Protein AF-A0A1Y2TAV4-F1 (afdb_monomer_lite)

Secondary structure (DSSP, 8-state):
--EEEEEETTEEEEE---HHHHHHHHHHHHHS---STHHHHHHHHHHHHHHHHTTGGGSHHHHHH-

Foldseek 3Di:
DFDWDDPDPPDIDTDDDDLVRVVVVLVVCVVVPDPDPCSVVSVVVVVLSVLVVVVVCVDPVSVVVD

pLDDT: mean 97.4, std 1.84, range [85.56, 98.62]

Radius of gyration: 14.13 Å; chains: 1; bounding box: 37×24×34 Å

Structure (mmCIF, N/CA/C/O backbone):
data_AF-A0A1Y2TAV4-F1
#
_entry.id   AF-A0A1Y2TAV4-F1
#
loop_
_atom_site.group_PDB
_atom_site.id
_atom_site.type_symbol
_atom_site.label_atom_id
_atom_site.label_alt_id
_atom_site.label_comp_id
_atom_site.label_asym_id
_atom_site.label_entity_id
_atom_site.label_seq_id
_atom_site.pdbx_PDB_ins_code
_atom_site.Cartn_x
_atom_site.Cartn_y
_atom_site.Cartn_z
_atom_site.occupancy
_atom_site.B_iso_or_equiv
_atom_site.auth_seq_id
_atom_site.auth_comp_id
_atom_site.auth_asym_id
_atom_site.auth_atom_id
_atom_site.pdbx_PDB_model_num
ATOM 1 N N . VAL A 1 1 ? 3.556 12.580 -5.218 1.00 85.56 1 VAL A N 1
ATOM 2 C CA . VAL A 1 1 ? 3.155 11.180 -4.985 1.00 85.56 1 VAL A CA 1
ATOM 3 C C . VAL A 1 1 ? 4.425 10.371 -4.812 1.00 85.56 1 VAL A C 1
ATOM 5 O O . VAL A 1 1 ? 5.209 10.313 -5.750 1.00 85.56 1 VAL A O 1
ATOM 8 N N . GLY A 1 2 ? 4.662 9.829 -3.618 1.00 94.56 2 GLY A N 1
ATOM 9 C CA . GLY A 1 2 ? 5.855 9.022 -3.331 1.00 94.56 2 GLY A CA 1
ATOM 10 C C . GLY A 1 2 ? 7.157 9.805 -3.138 1.00 94.56 2 GLY A C 1
ATOM 11 O O . GLY A 1 2 ? 7.223 11.020 -3.337 1.00 94.56 2 GLY A O 1
ATOM 12 N N . LYS A 1 3 ? 8.193 9.085 -2.702 1.00 96.19 3 LYS A N 1
ATOM 13 C CA . LYS A 1 3 ? 9.558 9.579 -2.468 1.00 96.19 3 LYS A CA 1
ATOM 14 C C . LYS A 1 3 ? 10.568 8.572 -3.018 1.00 96.19 3 LYS A C 1
ATOM 16 O O . LYS A 1 3 ? 10.305 7.372 -3.007 1.00 96.19 3 LYS A O 1
ATOM 21 N N . ILE A 1 4 ? 11.712 9.068 -3.485 1.00 97.25 4 ILE A N 1
ATOM 22 C CA . ILE A 1 4 ? 12.818 8.234 -3.965 1.00 97.25 4 ILE A CA 1
ATOM 23 C C . ILE A 1 4 ? 13.853 8.105 -2.853 1.00 97.25 4 ILE A C 1
ATOM 25 O O . ILE A 1 4 ? 14.260 9.104 -2.259 1.00 97.25 4 ILE A O 1
ATOM 29 N N . TYR A 1 5 ? 14.289 6.878 -2.601 1.00 96.38 5 TYR A N 1
ATOM 30 C CA . TYR A 1 5 ? 15.284 6.549 -1.591 1.00 96.38 5 TYR A CA 1
ATOM 31 C C . TYR A 1 5 ? 16.460 5.822 -2.230 1.00 96.38 5 TYR A C 1
ATOM 33 O O . TYR A 1 5 ? 16.274 4.978 -3.105 1.00 96.38 5 TYR A O 1
ATOM 41 N N . LYS A 1 6 ? 17.676 6.124 -1.770 1.00 96.69 6 LYS A N 1
ATOM 42 C CA . LYS A 1 6 ? 18.849 5.303 -2.073 1.00 96.69 6 LYS A CA 1
ATOM 43 C C . LYS A 1 6 ? 18.845 4.099 -1.132 1.00 96.69 6 LYS A C 1
ATOM 45 O O . LYS A 1 6 ? 19.039 4.267 0.067 1.00 96.69 6 LYS A O 1
ATOM 50 N N . SER A 1 7 ? 18.595 2.914 -1.680 1.00 94.19 7 SER A N 1
ATOM 51 C CA . SER A 1 7 ? 18.484 1.660 -0.921 1.00 94.19 7 SER A CA 1
ATOM 52 C C . SER A 1 7 ? 19.834 0.948 -0.820 1.00 94.19 7 SER A C 1
ATOM 54 O O . SER A 1 7 ? 20.234 0.490 0.248 1.00 94.19 7 SER A O 1
ATOM 56 N N . ARG A 1 8 ? 20.590 0.911 -1.927 1.00 94.62 8 ARG A N 1
ATOM 57 C CA . ARG A 1 8 ? 21.945 0.330 -2.017 1.00 94.62 8 ARG A CA 1
ATOM 58 C C . ARG A 1 8 ? 22.844 1.239 -2.873 1.00 94.62 8 ARG A C 1
ATOM 60 O O . ARG A 1 8 ? 22.319 2.195 -3.447 1.00 94.62 8 ARG A O 1
ATOM 67 N N . PRO A 1 9 ? 24.170 0.999 -2.976 1.00 95.00 9 PRO A N 1
ATOM 68 C CA . PRO A 1 9 ? 25.093 1.883 -3.699 1.00 95.00 9 PRO A CA 1
ATOM 69 C C . PRO A 1 9 ? 24.606 2.302 -5.092 1.00 95.00 9 PRO A C 1
ATOM 71 O O . PRO A 1 9 ? 24.670 3.494 -5.397 1.00 95.00 9 PRO A O 1
ATOM 74 N N . ASP A 1 10 ? 23.993 1.363 -5.819 1.00 96.25 10 ASP A N 1
ATOM 75 C CA . ASP A 1 10 ? 23.501 1.546 -7.190 1.00 96.25 10 ASP A CA 1
ATOM 76 C C . ASP A 1 10 ? 21.995 1.252 -7.344 1.00 96.25 10 ASP A C 1
ATOM 78 O O . ASP A 1 10 ? 21.508 1.045 -8.452 1.00 96.25 10 ASP A O 1
ATOM 82 N N . ILE A 1 11 ? 21.238 1.209 -6.237 1.00 96.94 11 ILE A N 1
ATOM 83 C CA . ILE A 1 11 ? 19.793 0.923 -6.260 1.00 96.94 11 ILE A CA 1
ATOM 84 C C . ILE A 1 11 ? 19.022 2.074 -5.631 1.00 96.94 11 ILE A C 1
ATOM 86 O O . ILE A 1 11 ? 19.235 2.425 -4.465 1.00 96.94 11 ILE A O 1
ATOM 90 N N . TYR A 1 12 ? 18.068 2.592 -6.397 1.00 97.31 12 TYR A N 1
ATOM 91 C CA . TYR A 1 12 ? 17.088 3.568 -5.948 1.00 97.31 12 TYR A CA 1
ATOM 92 C C . TYR A 1 12 ? 15.693 2.954 -5.971 1.00 97.31 12 TYR A C 1
ATOM 94 O O . TYR A 1 12 ? 15.340 2.218 -6.889 1.00 97.31 12 TYR A O 1
ATOM 102 N N . GLU A 1 13 ? 14.898 3.278 -4.961 1.00 97.44 13 GLU A N 1
ATOM 103 C CA . GLU A 1 13 ? 13.532 2.794 -4.810 1.00 97.44 13 GLU A CA 1
ATOM 104 C C . GLU A 1 13 ? 12.565 3.971 -4.799 1.00 97.44 13 GLU A C 1
ATOM 106 O O . GLU A 1 13 ? 12.744 4.923 -4.037 1.00 97.44 13 GLU A O 1
ATOM 111 N N . LEU A 1 14 ? 11.515 3.889 -5.615 1.00 97.38 14 LEU A N 1
ATOM 112 C CA . LEU A 1 14 ? 10.342 4.740 -5.473 1.00 97.38 14 LEU A CA 1
ATOM 113 C C . LEU A 1 14 ? 9.398 4.085 -4.467 1.00 97.38 14 LEU A C 1
ATOM 115 O O . LEU A 1 14 ? 8.867 3.008 -4.725 1.00 97.38 14 LEU A O 1
ATOM 119 N N . GLN A 1 15 ? 9.161 4.752 -3.342 1.00 97.06 15 GLN A N 1
ATOM 120 C CA . GLN A 1 15 ? 8.238 4.273 -2.320 1.00 97.06 15 GLN A CA 1
ATOM 121 C C . GLN A 1 15 ? 7.043 5.217 -2.187 1.00 97.06 15 GLN A C 1
ATOM 123 O O . GLN A 1 15 ? 7.193 6.436 -2.056 1.00 97.06 15 GLN A O 1
ATOM 128 N N . VAL A 1 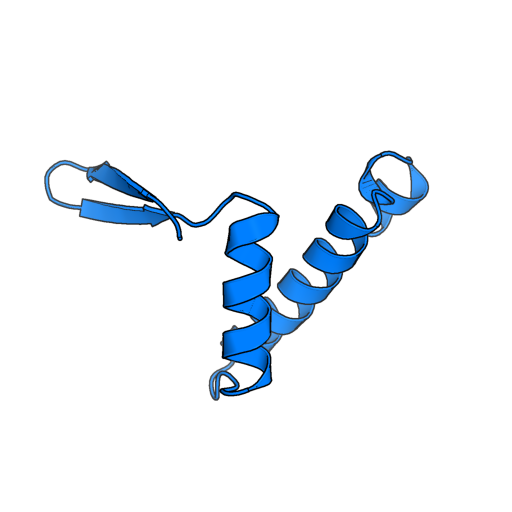16 ? 5.842 4.639 -2.192 1.00 97.75 16 VAL A N 1
ATOM 129 C CA . VAL A 1 16 ? 4.571 5.334 -1.960 1.00 97.75 16 VAL A CA 1
ATOM 130 C C . VAL A 1 16 ? 3.925 4.727 -0.719 1.00 97.75 16 VAL A C 1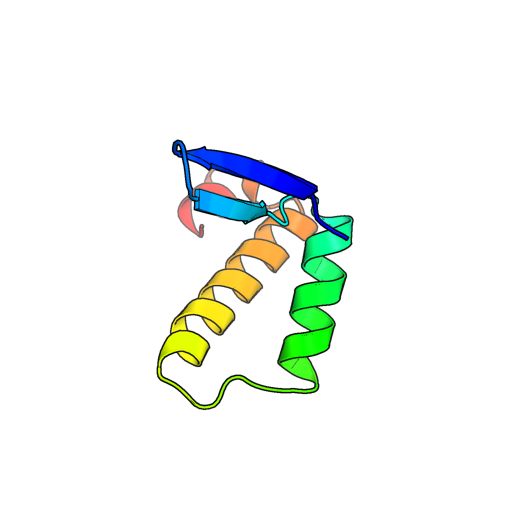
ATOM 132 O O . VAL A 1 16 ? 3.455 3.597 -0.761 1.00 97.75 16 VAL A O 1
ATOM 135 N N . SER A 1 17 ? 3.925 5.464 0.391 1.00 95.81 17 SER A N 1
ATOM 136 C CA . SER A 1 17 ? 3.466 4.949 1.692 1.00 95.81 17 SER A CA 1
ATOM 137 C C . SER A 1 17 ? 2.386 5.797 2.364 1.00 95.81 17 SER A C 1
ATOM 139 O O . SER A 1 17 ? 1.743 5.337 3.304 1.00 95.81 17 SER A O 1
ATOM 141 N N . SER A 1 18 ? 2.152 7.033 1.907 1.00 97.12 18 SER A N 1
ATOM 142 C CA . SER A 1 18 ? 1.098 7.866 2.490 1.00 97.12 18 SER A CA 1
ATOM 143 C C . SER A 1 18 ? -0.279 7.402 2.009 1.00 97.12 18 SER A C 1
ATOM 145 O O . SER A 1 18 ? -0.469 7.147 0.822 1.00 97.12 18 SER A O 1
ATOM 147 N N . ILE A 1 19 ? -1.265 7.347 2.910 1.00 96.81 19 ILE A N 1
ATOM 148 C CA . ILE A 1 19 ? -2.644 6.933 2.576 1.00 96.81 19 ILE A CA 1
ATOM 149 C C . ILE A 1 19 ? -3.236 7.787 1.448 1.00 96.81 19 ILE A C 1
ATOM 151 O O . ILE A 1 19 ? -3.934 7.276 0.573 1.00 96.81 19 ILE A O 1
ATOM 155 N N . LYS A 1 20 ? -2.910 9.085 1.431 1.00 96.69 20 LYS A N 1
ATOM 156 C CA . LYS A 1 20 ? -3.337 10.009 0.377 1.00 96.69 20 LYS A CA 1
ATOM 157 C C . LYS A 1 20 ? -2.743 9.640 -0.983 1.00 96.69 20 LYS A C 1
ATOM 159 O O . LYS A 1 20 ? -3.465 9.644 -1.971 1.00 96.69 20 LYS A O 1
ATOM 164 N N . ASP A 1 21 ? -1.448 9.343 -1.039 1.00 97.88 21 ASP A N 1
ATOM 165 C CA . ASP A 1 21 ? -0.790 9.004 -2.300 1.00 97.88 21 ASP A CA 1
ATOM 166 C C . ASP A 1 21 ? -1.172 7.598 -2.782 1.00 97.88 21 ASP A C 1
ATOM 168 O O . ASP A 1 21 ? -1.372 7.406 -3.977 1.00 97.88 21 ASP A O 1
ATOM 172 N N . ILE A 1 22 ? -1.327 6.629 -1.871 1.00 98.25 22 ILE A N 1
ATOM 173 C CA . ILE A 1 22 ? -1.771 5.265 -2.202 1.00 98.25 22 ILE A CA 1
ATOM 174 C C . ILE A 1 22 ? -3.155 5.288 -2.861 1.00 98.25 22 ILE A C 1
ATOM 176 O O . ILE A 1 22 ? -3.380 4.536 -3.807 1.00 98.25 22 ILE A O 1
ATOM 180 N N . LYS A 1 23 ? -4.051 6.188 -2.431 1.00 98.12 23 LYS A N 1
ATOM 181 C CA . LYS A 1 23 ? -5.358 6.385 -3.074 1.00 98.12 23 LYS A CA 1
ATOM 182 C C . LYS A 1 23 ? -5.229 6.611 -4.584 1.00 98.12 23 LYS A C 1
ATOM 184 O O . LYS A 1 23 ? -5.915 5.955 -5.357 1.00 98.12 23 LYS A O 1
ATOM 189 N N . LEU A 1 24 ? -4.304 7.483 -4.992 1.00 98.06 24 LEU A N 1
ATOM 190 C CA . LEU A 1 24 ? -4.061 7.800 -6.403 1.00 98.06 24 LEU A CA 1
ATOM 191 C C . LEU A 1 24 ? -3.530 6.582 -7.175 1.00 98.06 24 LEU A C 1
ATOM 193 O O . LEU A 1 24 ? -3.876 6.385 -8.335 1.00 98.06 24 LEU A O 1
ATOM 197 N N . ILE A 1 25 ? -2.707 5.746 -6.530 1.00 97.94 25 ILE A N 1
ATOM 198 C CA . ILE A 1 25 ? -2.204 4.496 -7.121 1.00 97.94 25 ILE A CA 1
ATOM 199 C C . ILE A 1 25 ? -3.340 3.483 -7.316 1.00 97.94 25 ILE A C 1
ATOM 201 O O . ILE A 1 25 ? -3.395 2.815 -8.347 1.00 97.94 25 ILE A O 1
ATOM 205 N N . ILE A 1 26 ? -4.258 3.381 -6.351 1.00 98.38 26 ILE A N 1
ATOM 206 C CA . ILE A 1 26 ? -5.429 2.503 -6.452 1.00 98.38 26 ILE A CA 1
ATOM 207 C C . ILE A 1 26 ? -6.349 2.956 -7.581 1.00 98.38 26 ILE A C 1
ATOM 209 O O . ILE A 1 26 ? -6.687 2.125 -8.417 1.00 98.38 26 ILE A O 1
ATOM 213 N N . GLU A 1 27 ? -6.688 4.247 -7.640 1.00 98.31 27 GLU A N 1
ATOM 214 C CA . GLU A 1 27 ? -7.520 4.829 -8.704 1.00 98.31 27 GLU A CA 1
ATOM 215 C C . GLU A 1 27 ? -6.908 4.590 -10.093 1.00 98.31 27 GLU A C 1
ATOM 217 O O . GLU A 1 27 ? -7.611 4.217 -11.032 1.00 98.31 27 GLU A O 1
ATOM 222 N N . PHE A 1 28 ? -5.584 4.730 -10.217 1.00 98.38 28 PHE A N 1
ATOM 223 C CA . PHE A 1 28 ? -4.877 4.449 -11.463 1.00 98.38 28 PHE A CA 1
ATOM 224 C C . PHE A 1 28 ? -5.002 2.980 -11.884 1.00 98.38 28 PHE A C 1
ATOM 226 O O . PHE A 1 28 ? -5.346 2.711 -13.030 1.00 98.38 28 PHE A O 1
ATOM 233 N N . PHE A 1 29 ? -4.752 2.027 -10.981 1.00 98.38 29 PHE A N 1
ATOM 234 C CA . PHE A 1 29 ? -4.835 0.599 -11.314 1.00 98.38 29 PHE A CA 1
ATOM 235 C C . PHE A 1 29 ? -6.270 0.063 -11.417 1.00 98.38 29 PHE A C 1
ATOM 237 O O . PHE A 1 29 ? -6.474 -0.971 -12.048 1.00 98.38 29 PHE A O 1
ATOM 244 N N . ASP A 1 30 ? -7.264 0.767 -10.872 1.00 98.25 30 ASP A N 1
ATOM 245 C CA . ASP A 1 30 ? -8.678 0.493 -11.145 1.00 98.25 30 ASP A CA 1
ATOM 246 C C . ASP A 1 30 ? -9.034 0.858 -12.593 1.00 98.25 30 ASP A C 1
ATOM 248 O O . ASP A 1 30 ? -9.718 0.099 -13.279 1.00 98.25 30 ASP A O 1
ATOM 252 N N . GLN A 1 31 ? -8.548 2.009 -13.073 1.00 98.56 31 GLN A N 1
ATOM 253 C CA . GLN A 1 31 ? -8.773 2.463 -14.446 1.00 98.56 31 GLN A CA 1
ATOM 254 C C . GLN A 1 31 ? -7.908 1.708 -15.467 1.00 98.56 31 GLN A C 1
ATOM 256 O O . GLN A 1 31 ? -8.349 1.460 -16.590 1.00 98.56 31 GLN A O 1
ATOM 261 N N . TYR A 1 32 ? -6.688 1.333 -15.079 1.00 98.38 32 TYR A N 1
ATOM 262 C CA . TYR A 1 32 ? -5.709 0.640 -15.916 1.00 98.38 32 TYR A CA 1
ATOM 263 C C . TYR A 1 32 ? -5.216 -0.637 -15.219 1.00 98.38 32 TYR A C 1
ATOM 265 O O . TYR A 1 32 ? -4.128 -0.647 -14.630 1.00 98.38 32 TYR A O 1
ATOM 273 N N . PRO A 1 33 ? -6.004 -1.727 -15.265 1.00 97.94 33 PRO A N 1
ATOM 274 C CA . PRO A 1 33 ? -5.695 -2.947 -14.536 1.00 97.94 33 PRO A CA 1
ATOM 275 C C . PRO A 1 33 ? -4.375 -3.591 -14.952 1.00 97.94 33 PRO A C 1
ATOM 277 O O . PRO A 1 33 ? -4.005 -3.644 -16.127 1.00 97.94 33 PRO A O 1
ATOM 280 N N . LEU A 1 34 ? -3.686 -4.161 -13.966 1.00 98.06 34 LEU A N 1
ATOM 281 C CA . LEU A 1 34 ? -2.551 -5.042 -14.207 1.00 98.06 34 LEU A CA 1
ATOM 282 C C . LEU A 1 34 ? -3.030 -6.321 -14.908 1.00 98.06 34 LEU A C 1
ATOM 284 O O . LEU A 1 34 ? -4.013 -6.925 -14.496 1.00 98.06 34 LEU A O 1
ATOM 288 N N . ILE A 1 35 ? -2.307 -6.763 -15.937 1.00 98.19 35 ILE A N 1
ATOM 289 C CA . ILE A 1 35 ? -2.673 -7.956 -16.728 1.00 98.19 35 ILE A CA 1
ATOM 290 C C . ILE A 1 35 ? -1.953 -9.239 -16.289 1.00 98.19 35 ILE A C 1
ATOM 292 O O . ILE A 1 35 ? -2.243 -10.324 -16.784 1.00 98.19 35 ILE A O 1
ATOM 296 N N . THR A 1 36 ? -0.973 -9.124 -15.392 1.00 98.44 36 THR A N 1
ATOM 297 C CA . THR A 1 36 ? -0.178 -10.259 -14.907 1.00 98.44 36 THR A CA 1
ATOM 298 C C . THR A 1 36 ? -0.733 -10.792 -13.588 1.00 98.44 36 THR A C 1
ATOM 300 O O . THR A 1 36 ? -1.641 -10.213 -12.994 1.00 98.44 36 THR A O 1
ATOM 303 N N . GLN A 1 37 ? -0.133 -11.864 -13.064 1.00 98.38 37 GLN A N 1
ATOM 304 C CA . GLN A 1 37 ? -0.490 -12.427 -11.753 1.00 98.38 37 GLN A CA 1
ATOM 305 C C . GLN A 1 37 ? -0.388 -11.410 -10.601 1.00 98.38 37 GLN A C 1
ATOM 307 O O . GLN A 1 37 ? -1.084 -11.556 -9.599 1.00 98.38 37 GLN A O 1
ATOM 312 N N . LYS A 1 38 ? 0.385 -10.324 -10.771 1.00 98.19 38 LYS A N 1
ATOM 313 C CA . LYS A 1 38 ? 0.457 -9.212 -9.810 1.00 98.19 38 LYS A CA 1
ATOM 314 C C . LYS A 1 38 ? -0.891 -8.519 -9.578 1.00 98.19 38 LYS A C 1
ATOM 316 O O . LYS A 1 38 ? -1.067 -7.874 -8.550 1.00 98.19 38 LYS A O 1
ATOM 321 N N . TYR A 1 39 ? -1.857 -8.664 -10.486 1.00 98.50 39 TYR A N 1
ATOM 322 C CA . TYR A 1 39 ? -3.221 -8.196 -10.246 1.00 98.50 39 TYR A CA 1
ATOM 323 C C . TYR A 1 39 ? -3.826 -8.808 -8.973 1.00 98.50 39 TYR A C 1
ATOM 325 O O . TYR A 1 39 ? -4.498 -8.108 -8.222 1.00 98.50 39 TYR A O 1
ATOM 333 N N . GLY A 1 40 ? -3.525 -10.078 -8.675 1.00 98.50 40 GLY A N 1
ATOM 334 C CA . GLY A 1 40 ? -3.950 -10.720 -7.429 1.00 98.50 40 GLY A CA 1
ATOM 335 C C . GLY A 1 40 ? -3.391 -10.016 -6.189 1.00 98.50 40 GLY A C 1
ATOM 336 O O . GLY A 1 40 ? -4.152 -9.687 -5.279 1.00 98.50 40 GLY A O 1
ATOM 337 N N . ASP A 1 41 ? -2.090 -9.700 -6.197 1.00 98.62 41 ASP A N 1
ATOM 338 C CA . ASP A 1 41 ? -1.440 -8.924 -5.130 1.00 98.62 41 ASP A CA 1
ATOM 339 C C . ASP A 1 41 ? -2.098 -7.547 -4.972 1.00 98.62 41 ASP A C 1
ATOM 341 O O . ASP A 1 41 ? -2.374 -7.104 -3.859 1.00 98.62 41 ASP A O 1
ATOM 345 N N . TYR A 1 42 ? -2.382 -6.874 -6.092 1.00 98.56 42 TYR A N 1
ATOM 346 C CA . TYR A 1 42 ? -3.048 -5.573 -6.104 1.00 98.56 42 TYR A CA 1
ATOM 347 C C . TYR A 1 42 ? -4.446 -5.633 -5.478 1.00 98.56 42 TYR A C 1
ATOM 349 O O . TYR A 1 42 ? -4.785 -4.772 -4.669 1.00 98.56 42 TYR A O 1
ATOM 357 N N . VAL A 1 43 ? -5.245 -6.655 -5.794 1.00 98.56 43 VAL A N 1
ATOM 358 C CA . VAL A 1 43 ? -6.589 -6.819 -5.219 1.00 98.56 43 VAL A CA 1
ATOM 359 C C . VAL A 1 43 ? -6.520 -7.000 -3.700 1.00 98.56 43 VAL A C 1
ATOM 361 O O . VAL A 1 43 ? -7.320 -6.405 -2.977 1.00 98.56 43 VAL A O 1
ATOM 364 N N . LEU A 1 44 ? -5.562 -7.785 -3.195 1.00 98.62 44 LEU A N 1
ATOM 365 C CA . LEU A 1 44 ? -5.343 -7.932 -1.750 1.00 98.62 44 LEU A CA 1
ATOM 366 C C . LEU A 1 44 ? -4.867 -6.617 -1.119 1.00 98.62 44 LEU A C 1
ATOM 368 O O . LEU A 1 44 ? -5.397 -6.196 -0.093 1.00 98.62 44 LEU A O 1
ATOM 372 N N . PHE A 1 45 ? -3.931 -5.927 -1.770 1.00 98.44 45 PHE A N 1
ATOM 373 C CA . PHE A 1 45 ? -3.434 -4.626 -1.331 1.00 98.44 45 PHE A CA 1
ATOM 374 C C . PHE A 1 45 ? -4.546 -3.568 -1.260 1.00 98.44 45 PHE A C 1
ATOM 376 O O . PHE A 1 45 ? -4.624 -2.824 -0.284 1.00 98.44 45 PHE A O 1
ATOM 383 N N . LYS A 1 46 ? -5.452 -3.528 -2.245 1.00 98.56 46 LYS A N 1
ATOM 384 C CA . LYS A 1 46 ? -6.616 -2.633 -2.249 1.00 98.56 46 LYS A CA 1
ATOM 385 C C . LYS A 1 46 ? -7.550 -2.911 -1.067 1.00 98.56 46 LYS A C 1
ATOM 387 O O . LYS A 1 46 ? -7.955 -1.971 -0.390 1.00 98.56 46 LYS A O 1
ATOM 392 N N . LY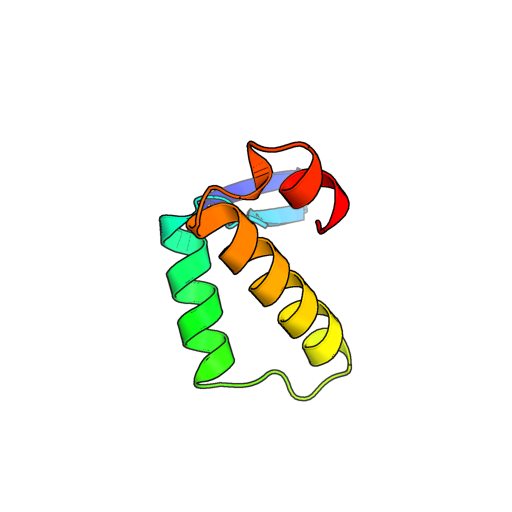S A 1 47 ? -7.833 -4.184 -0.761 1.00 98.44 47 LYS A N 1
ATOM 393 C CA . LYS A 1 47 ? -8.641 -4.566 0.416 1.00 98.44 47 LYS A CA 1
ATOM 394 C C . LYS A 1 47 ? -7.989 -4.120 1.726 1.00 98.44 47 LYS A C 1
ATOM 396 O O . LYS A 1 47 ? -8.657 -3.558 2.590 1.00 98.44 47 LYS A O 1
ATOM 401 N N . ALA A 1 48 ? -6.679 -4.325 1.859 1.00 98.44 48 ALA A N 1
ATOM 402 C CA . ALA A 1 48 ? -5.919 -3.849 3.012 1.00 98.44 48 ALA A CA 1
ATOM 403 C C . ALA A 1 48 ? -5.984 -2.317 3.137 1.00 98.44 48 ALA A C 1
ATOM 405 O O . ALA A 1 48 ? -6.220 -1.784 4.221 1.00 98.44 48 ALA A O 1
ATOM 406 N N . TYR A 1 49 ? -5.847 -1.596 2.020 1.00 98.38 49 TYR A N 1
ATOM 407 C CA . TYR A 1 49 ? -6.007 -0.146 1.989 1.00 98.38 49 TYR A CA 1
ATOM 408 C C . TYR A 1 49 ? -7.396 0.302 2.458 1.00 98.38 49 TYR A C 1
ATOM 410 O O . TYR A 1 49 ? -7.475 1.247 3.235 1.00 98.38 49 TYR A O 1
ATOM 418 N N . GLU A 1 50 ? -8.477 -0.358 2.037 1.00 98.25 50 GLU A N 1
ATOM 419 C CA . GLU A 1 50 ? -9.844 -0.014 2.456 1.00 98.25 50 GLU A CA 1
ATOM 420 C C . GLU A 1 50 ? -10.018 -0.142 3.978 1.00 98.25 50 GLU A C 1
ATOM 422 O O . GLU A 1 50 ? -10.497 0.798 4.618 1.00 98.25 50 GLU A O 1
ATOM 427 N N . LEU A 1 51 ? -9.526 -1.233 4.581 1.00 98.19 51 LEU A N 1
ATOM 428 C CA . LEU A 1 51 ? -9.506 -1.416 6.043 1.00 98.19 51 LEU A CA 1
ATOM 429 C C . LEU A 1 51 ? -8.715 -0.305 6.749 1.00 98.19 51 LEU A C 1
ATOM 431 O O . LEU A 1 51 ? -9.101 0.182 7.820 1.00 98.19 51 LEU A O 1
ATOM 435 N N . ILE A 1 52 ? -7.594 0.113 6.158 1.00 97.88 52 ILE A N 1
ATOM 436 C CA . ILE A 1 52 ? -6.756 1.170 6.725 1.00 97.88 52 ILE A CA 1
ATOM 437 C C . ILE A 1 52 ? -7.436 2.536 6.600 1.00 97.88 52 ILE A C 1
ATOM 439 O O . ILE A 1 52 ? -7.510 3.286 7.576 1.00 97.88 52 ILE A O 1
ATOM 443 N N . ASN A 1 53 ? -7.990 2.839 5.429 1.00 97.81 53 ASN A N 1
ATOM 444 C CA . ASN A 1 53 ? -8.683 4.086 5.129 1.00 97.81 53 ASN A CA 1
ATOM 445 C C . ASN A 1 53 ? -9.938 4.268 5.999 1.00 97.81 53 ASN A C 1
ATOM 447 O O . ASN A 1 53 ? -10.190 5.366 6.493 1.00 97.81 53 ASN A O 1
ATOM 451 N N . ASN A 1 54 ? -10.660 3.179 6.276 1.00 97.38 54 ASN A N 1
ATOM 452 C CA . ASN A 1 54 ? -11.811 3.161 7.183 1.00 97.38 54 ASN A CA 1
ATOM 453 C C . ASN A 1 54 ? -11.419 3.152 8.671 1.00 97.38 54 ASN A C 1
ATOM 455 O O . ASN A 1 54 ? -12.289 3.139 9.538 1.00 97.38 54 ASN A O 1
ATOM 459 N N . LYS A 1 55 ? -10.115 3.160 8.987 1.00 97.94 55 LYS A N 1
ATOM 460 C CA . LYS A 1 55 ? -9.564 3.054 10.349 1.00 97.94 55 LYS A CA 1
ATOM 461 C C . LYS A 1 55 ? -9.932 1.760 11.092 1.00 97.94 55 LYS A C 1
ATOM 463 O O . LYS A 1 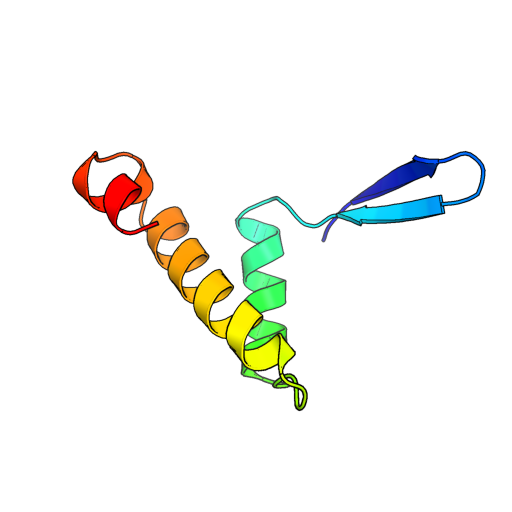55 ? -9.729 1.674 12.300 1.00 97.94 55 LYS A O 1
ATOM 468 N N . GLU A 1 56 ? -10.397 0.726 10.390 1.00 98.06 56 GLU A N 1
ATOM 469 C CA . GLU A 1 56 ? -10.780 -0.561 10.992 1.00 98.06 56 GLU A CA 1
ATOM 470 C C . GLU A 1 56 ? -9.584 -1.276 11.631 1.00 98.06 56 GLU A C 1
ATOM 472 O O . GLU A 1 56 ? -9.724 -1.879 12.696 1.00 98.06 56 GLU A O 1
ATOM 477 N N . HIS A 1 57 ? -8.400 -1.137 11.027 1.00 97.69 57 HIS A N 1
ATOM 478 C CA . HIS A 1 57 ? -7.117 -1.654 11.525 1.00 97.69 57 HIS A CA 1
ATOM 479 C C . HIS A 1 57 ? -6.747 -1.204 12.953 1.00 97.69 57 HIS A C 1
ATOM 481 O O . HIS A 1 57 ? -5.866 -1.799 13.566 1.00 97.69 57 HIS A O 1
ATOM 487 N N . LEU A 1 58 ? -7.404 -0.173 13.501 1.00 98.06 58 LEU A N 1
ATOM 488 C CA . LEU A 1 58 ? -7.213 0.264 14.890 1.00 98.06 58 LEU A CA 1
ATOM 489 C C . LEU A 1 58 ? -7.918 -0.648 15.910 1.00 98.06 58 LEU A C 1
ATOM 491 O O . LEU A 1 58 ? -7.713 -0.506 17.113 1.00 98.06 58 LEU A O 1
ATOM 495 N N . THR A 1 59 ? -8.764 -1.568 15.445 1.00 98.44 59 THR A N 1
ATOM 496 C CA . THR A 1 59 ? -9.449 -2.567 16.275 1.00 98.44 59 THR A CA 1
ATOM 497 C C . THR A 1 59 ? -8.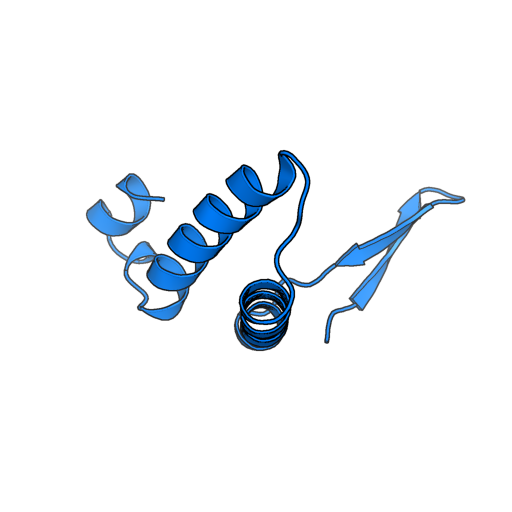790 -3.932 16.118 1.00 98.44 59 THR A C 1
ATOM 499 O O . THR A 1 59 ? -8.275 -4.252 15.049 1.00 98.44 59 THR A O 1
ATOM 502 N N . LEU A 1 60 ? -8.872 -4.784 17.145 1.00 98.25 60 LEU A N 1
ATOM 503 C CA . LEU A 1 60 ? -8.347 -6.154 17.069 1.00 98.25 60 LEU A CA 1
ATOM 504 C C . LEU A 1 60 ? -8.963 -6.937 15.901 1.00 98.25 60 LEU A C 1
ATOM 506 O O . LEU A 1 60 ? -8.249 -7.591 15.151 1.00 98.25 60 LEU A O 1
ATOM 510 N N . ASN A 1 61 ? -10.279 -6.827 15.710 1.00 98.06 61 ASN A N 1
ATOM 511 C CA . ASN A 1 61 ? -10.967 -7.506 14.613 1.00 98.06 61 ASN A CA 1
ATOM 512 C C . ASN A 1 61 ? -10.499 -7.006 13.243 1.00 98.06 61 ASN A C 1
ATOM 514 O O . ASN A 1 61 ? -10.326 -7.810 12.336 1.00 98.06 61 ASN A O 1
ATOM 518 N N . GLY A 1 62 ? -10.303 -5.695 13.077 1.00 97.44 62 GLY A N 1
ATOM 519 C CA . GLY A 1 62 ? -9.793 -5.141 11.825 1.00 97.44 62 GLY A CA 1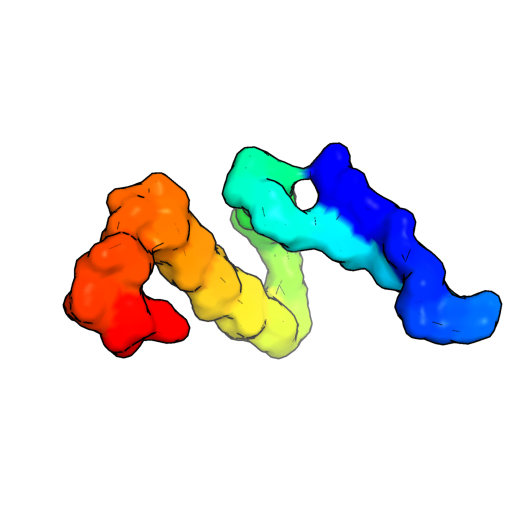
ATOM 520 C C . GLY A 1 62 ? -8.331 -5.500 11.573 1.00 97.44 62 GLY A C 1
ATOM 521 O O . GLY A 1 62 ? -7.975 -5.765 10.432 1.00 97.44 62 GLY A O 1
ATOM 522 N N . LEU A 1 63 ? -7.511 -5.586 12.623 1.00 97.69 63 LEU A N 1
ATOM 523 C CA . LEU A 1 63 ? -6.135 -6.068 12.525 1.00 97.69 63 LEU A CA 1
ATOM 524 C C . LEU A 1 63 ? -6.068 -7.554 12.142 1.00 97.69 63 LEU A C 1
ATOM 526 O O . LEU A 1 63 ? -5.226 -7.920 11.342 1.00 97.69 63 LEU A O 1
ATOM 530 N N . LEU A 1 64 ? -6.964 -8.400 12.664 1.00 97.88 64 LEU A N 1
ATOM 531 C CA . LEU A 1 64 ? -7.038 -9.826 12.303 1.00 97.88 64 LEU A CA 1
ATOM 532 C C . LEU A 1 64 ? -7.544 -10.074 10.873 1.00 97.88 64 LEU A C 1
ATOM 534 O O . LEU A 1 64 ? -7.322 -11.151 10.327 1.00 97.88 64 LEU A O 1
ATOM 538 N N . LYS A 1 65 ? -8.270 -9.113 10.289 1.00 96.62 65 LYS A N 1
ATOM 539 C CA . LYS A 1 65 ? -8.699 -9.155 8.881 1.00 96.62 65 LYS A CA 1
ATOM 540 C C . LYS A 1 65 ? -7.594 -8.734 7.907 1.00 96.62 65 LYS A C 1
ATOM 542 O O . LYS A 1 65 ? -7.745 -9.004 6.716 1.00 96.62 65 LYS A O 1
ATOM 547 N N . LEU A 1 66 ? -6.586 -8.006 8.393 1.00 94.12 66 LEU A N 1
ATOM 548 C CA . LEU A 1 66 ? -5.462 -7.492 7.611 1.00 94.12 66 LEU A CA 1
ATOM 549 C C . LEU A 1 66 ? -4.413 -8.589 7.401 1.00 94.12 66 LEU A C 1
ATOM 551 O O . LEU A 1 66 ? -3.927 -8.691 6.254 1.00 94.12 66 LEU A O 1
#

Sequence (66 aa):
VGKIYKSRPDIYELQVSSIKDIKLIIEFFDQYPLITQKYGDYVLFKKAYELINNKEHLTLNGLLKL